Protein 8BXV (pdb70)

Foldseek 3Di:
DDDVVVVVVVQVVLCVVQVVVFPADPVQQVVVQLLHHDPDLSSLVSLLSSCVVLVQDDPVLAGNLVRVLVSLVVPPDPVLNVLQNVQSVVLVCVLVVDPHSSSSRRVSLSSSCVSPSVSGGGD

B-factor: mean 24.73, std 9.26, range [13.82, 66.18]

Solvent-accessible surface area: 7048 Å² total; per-residue (Å²): 83,38,78,131,162,88,14,42,75,23,11,58,132,43,39,79,48,0,17,108,138,44,180,21,53,102,126,27,8,80,64,0,41,48,7,97,20,38,114,49,123,59,0,24,19,0,0,47,9,4,13,103,90,27,20,17,23,53,222,167,17,57,29,45,39,150,95,15,48,58,60,32,66,52,81,13,18,80,129,32,73,92,101,21,62,100,7,14,102,64,6,104,90,15,24,68,169,63,211,50,26,4,30,26,2,0,43,12,11,66,30,51,0,120,98,38,118,136,42,24,38,22,12

Structure (mmCIF, N/CA/C/O backbone):
data_8BXV
#
_entry.id   8BXV
#
_cell.length_a   34.241
_cell.length_b   36.566
_cell.length_c   54.962
_cell.angle_alpha   90.000
_cell.angle_beta   100.383
_cell.angle_gamma   90.000
#
_symmetry.space_group_name_H-M   'P 1 21 1'
#
loop_
_entity.id
_entity.type
_entity.pdbx_description
1 polymer 'Odorant binding protein'
2 non-polymer R-1,2-PROPANEDIOL
3 non-polymer (4S)-2-METHYL-2,4-PENTANEDIOL
4 non-polymer DI(HYDROXYETHYL)ETHER
5 non-polymer 5-METHYL-2-(1-METHYLETHYL)PHENOL
6 non-polymer 'SODIUM ION'
7 water water
#
loop_
_atom_site.group_PDB
_atom_site.id
_atom_site.type_symbol
_atom_site.label_atom_id
_atom_site.label_alt_id
_atom_site.label_comp_id
_atom_site.label_asym_id
_atom_site.label_entity_id
_atom_site.label_seq_id
_atom_site.pdbx_PDB_ins_code
_atom_site.Cartn_x
_atom_site.Cartn_y
_atom_site.Cartn_z
_atom_site.occupancy
_atom_site.B_iso_or_equiv
_atom_site.auth_seq_id
_atom_site.auth_comp_id
_atom_site.auth_asym_id
_atom_site.auth_atom_id
_atom_site.pdbx_PDB_model_num
ATOM 1 N N . ALA A 1 1 ? 10.451 13.207 -1.244 1.000 37.781 1 ALA AAA N 1
ATOM 2 C CA . ALA A 1 1 ? 10.564 12.423 0.025 1.000 33.535 1 ALA AAA CA 1
ATOM 3 C C . ALA A 1 1 ? 11.228 13.305 1.082 1.000 32.048 1 ALA AAA C 1
ATOM 4 O O . ALA A 1 1 ? 11.758 14.364 0.727 1.000 32.513 1 ALA AAA O 1
ATOM 6 N N . MET A 1 2 ? 11.229 12.880 2.343 1.000 28.997 2 MET AAA N 1
ATOM 7 C CA . MET A 1 2 ? 11.972 13.609 3.386 1.000 28.211 2 MET AAA CA 1
ATOM 8 C C . MET A 1 2 ? 13.479 13.382 3.199 1.000 24.963 2 MET AAA C 1
ATOM 9 O O . MET A 1 2 ? 13.918 12.333 2.693 1.000 25.310 2 MET AAA O 1
ATOM 14 N N . THR A 1 3 ? 14.261 14.328 3.681 1.000 22.234 3 THR AAA N 1
ATOM 15 C CA . THR A 1 3 ? 15.703 14.167 3.942 1.000 22.358 3 THR AAA CA 1
ATOM 16 C C . THR A 1 3 ? 15.850 13.300 5.197 1.000 21.650 3 THR AAA C 1
ATOM 17 O O . THR A 1 3 ? 14.858 13.133 5.917 1.000 20.040 3 THR AAA O 1
ATOM 21 N N A ARG A 1 4 ? 17.041 12.812 5.481 0.500 22.989 4 ARG AAA N 1
ATOM 22 N N B ARG A 1 4 ? 17.039 12.807 5.480 0.500 21.891 4 ARG AAA N 1
ATOM 23 C CA A ARG A 1 4 ? 17.269 12.059 6.736 0.500 23.335 4 ARG AAA CA 1
ATOM 24 C CA B ARG A 1 4 ? 17.273 12.058 6.739 0.500 21.387 4 ARG AAA CA 1
ATOM 25 C C A ARG A 1 4 ? 16.949 12.974 7.923 0.500 23.903 4 ARG AAA C 1
ATOM 26 C C B ARG A 1 4 ? 16.949 12.975 7.922 0.500 22.872 4 ARG AAA C 1
ATOM 27 O O A ARG A 1 4 ? 16.313 12.487 8.860 0.500 21.040 4 ARG AAA O 1
ATOM 28 O O B ARG A 1 4 ? 16.315 12.490 8.861 0.500 20.462 4 ARG AAA O 1
ATOM 43 N N . LYS A 1 5 ? 17.359 14.240 7.913 1.000 23.330 5 LYS AAA N 1
ATOM 44 C CA . LYS A 1 5 ? 17.065 15.158 9.045 1.000 24.497 5 LYS AAA CA 1
ATOM 45 C C . LYS A 1 5 ? 15.562 15.238 9.248 1.000 23.000 5 LYS AAA C 1
ATOM 46 O O . LYS A 1 5 ? 15.114 15.203 10.411 1.000 22.762 5 LYS AAA O 1
ATOM 52 N N . GLN A 1 6 ? 14.786 15.405 8.201 1.000 20.689 6 GLN AAA N 1
ATOM 53 C CA . GLN A 1 6 ? 13.330 15.510 8.275 1.000 21.128 6 GLN AAA CA 1
ATOM 54 C C . GLN A 1 6 ? 12.788 14.176 8.805 1.000 19.764 6 GLN AAA C 1
ATOM 55 O O . GLN A 1 6 ? 11.811 14.179 9.561 1.000 19.875 6 GLN AAA O 1
ATOM 61 N N . LEU A 1 7 ? 13.255 13.055 8.284 1.000 18.496 7 LEU AAA N 1
ATOM 62 C CA . LEU A 1 7 ? 12.762 11.741 8.755 1.000 17.684 7 LEU AAA CA 1
ATOM 63 C C . LEU A 1 7 ? 13.035 11.596 10.263 1.000 18.023 7 LEU AAA C 1
ATOM 64 O O . LEU A 1 7 ? 12.125 11.159 10.976 1.000 18.452 7 LEU AAA O 1
ATOM 69 N N A ILE A 1 8 ? 14.205 11.972 10.749 0.500 17.392 8 ILE AAA N 1
ATOM 70 N N B ILE A 1 8 ? 14.233 11.917 10.726 0.500 18.001 8 ILE AAA N 1
ATOM 71 C CA A ILE A 1 8 ? 14.528 11.862 12.204 0.500 18.583 8 ILE AAA CA 1
ATOM 72 C CA B ILE A 1 8 ? 14.626 11.726 12.156 0.500 19.919 8 ILE AAA CA 1
ATOM 73 C C A ILE A 1 8 ? 13.573 12.775 12.966 0.500 19.459 8 ILE AAA C 1
ATOM 74 C C B ILE A 1 8 ? 13.784 12.670 13.003 0.500 20.185 8 ILE AAA C 1
ATOM 75 O O A ILE A 1 8 ? 13.011 12.362 14.004 0.500 18.068 8 ILE AAA O 1
ATOM 76 O O B ILE A 1 8 ? 13.409 12.320 14.137 0.500 19.785 8 ILE AAA O 1
ATOM 85 N N A ASN A 1 9 ? 13.394 14.003 12.495 0.700 19.216 9 ASN AAA N 1
ATOM 86 N N B ASN A 1 9 ? 13.472 13.842 12.448 0.300 18.918 9 ASN AAA N 1
ATOM 87 C CA A ASN A 1 9 ? 12.444 14.922 13.175 0.700 21.422 9 ASN AAA CA 1
ATOM 88 C CA B ASN A 1 9 ? 12.624 14.841 13.144 0.300 19.516 9 ASN AAA CA 1
ATOM 89 C C A ASN A 1 9 ? 11.076 14.246 13.287 0.700 19.139 9 ASN AAA C 1
ATOM 90 C C B ASN A 1 9 ? 11.204 14.270 13.286 0.300 18.84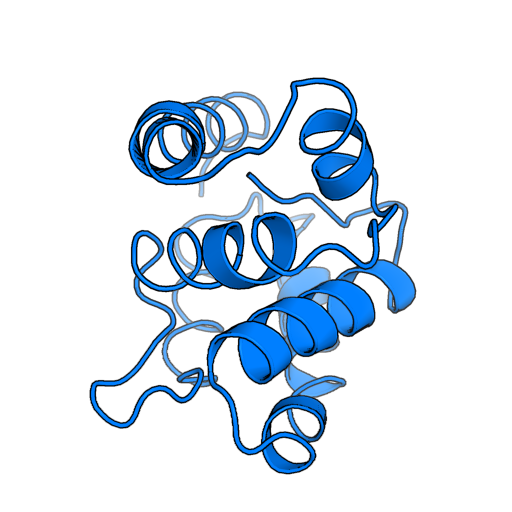8 9 ASN AAA C 1
ATOM 91 O O A ASN A 1 9 ? 10.386 14.272 14.342 0.700 20.376 9 ASN AAA O 1
ATOM 92 O O B ASN A 1 9 ? 10.701 14.408 14.437 0.300 20.045 9 ASN AAA O 1
ATOM 101 N N . SER A 1 10 ? 10.593 13.697 12.219 1.000 19.948 10 SER AAA N 1
ATOM 102 C CA . SER A 1 10 ? 9.279 13.010 12.240 1.000 20.787 10 SER AAA CA 1
ATOM 103 C C . SER A 1 10 ? 9.300 11.848 13.242 1.000 19.586 10 SER AAA C 1
ATOM 104 O O . SER A 1 10 ? 8.327 11.670 13.998 1.000 21.101 10 SER AAA O 1
ATOM 107 N N . MET A 1 11 ? 10.332 11.038 13.218 1.000 18.057 11 MET AAA N 1
ATOM 108 C CA . MET A 1 11 ? 10.412 9.903 14.167 1.000 17.108 11 MET AAA CA 1
ATOM 109 C C . MET A 1 11 ? 10.475 10.412 15.596 1.000 16.689 11 MET AAA C 1
ATOM 110 O O . MET A 1 11 ? 9.866 9.798 16.451 1.000 17.566 11 MET AAA O 1
ATOM 115 N N . ASP A 1 12 ? 11.206 11.467 15.852 1.000 16.873 12 ASP AAA N 1
ATOM 116 C CA . ASP A 1 12 ? 11.306 12.039 17.210 1.000 17.820 12 ASP AAA CA 1
ATOM 11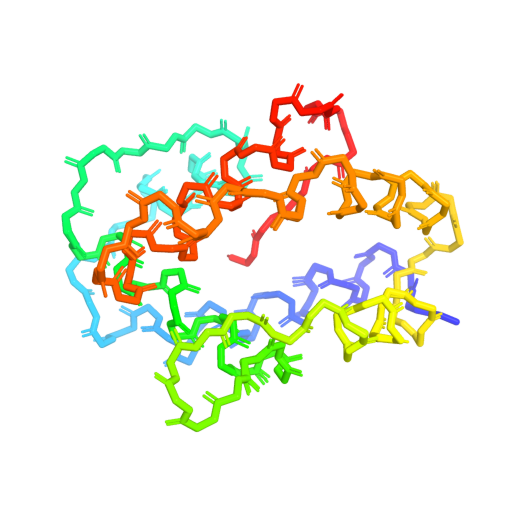7 C C . ASP A 1 12 ? 9.918 12.492 17.654 1.000 17.758 12 ASP AAA C 1
ATOM 118 O O . ASP A 1 12 ? 9.585 12.328 18.882 1.000 18.579 12 ASP AAA O 1
ATOM 123 N N . MET A 1 13 ? 9.145 13.072 16.750 1.000 17.499 13 MET AAA N 1
ATOM 124 C CA . MET A 1 13 ? 7.837 13.580 17.176 1.000 20.254 13 MET AAA CA 1
ATOM 125 C C . MET A 1 13 ? 6.955 12.379 17.501 1.000 19.366 13 MET AAA C 1
ATOM 126 O O . MET A 1 13 ? 6.166 12.425 18.466 1.000 19.601 13 MET AAA O 1
ATOM 131 N N A MET A 1 14 ? 7.083 11.287 16.756 0.500 18.213 14 MET AAA N 1
ATOM 132 N N B MET A 1 14 ? 7.061 11.279 16.746 0.500 18.543 14 MET AAA N 1
ATOM 133 C CA A MET A 1 14 ? 6.268 10.090 17.053 0.500 17.904 14 MET AAA CA 1
ATOM 134 C CA B MET A 1 14 ? 6.247 10.074 17.048 0.500 18.598 14 MET AAA CA 1
ATOM 135 C C A MET A 1 14 ? 6.687 9.496 18.411 0.500 15.782 14 MET AAA C 1
ATOM 136 C C B MET A 1 14 ? 6.683 9.487 18.406 0.500 16.070 14 MET AAA C 1
ATOM 137 O O A MET A 1 14 ? 5.785 9.128 19.195 0.500 17.350 14 MET AAA O 1
ATOM 138 O O B MET A 1 14 ? 5.786 9.126 19.197 0.500 17.453 14 MET AAA O 1
ATOM 147 N N . ARG A 1 15 ? 7.982 9.404 18.659 1.000 15.833 15 ARG AAA N 1
ATOM 148 C CA . ARG A 1 15 ? 8.456 8.905 19.960 1.000 15.861 15 ARG AAA CA 1
ATOM 149 C C . ARG A 1 15 ? 7.861 9.773 21.074 1.000 16.638 15 ARG AAA C 1
ATOM 150 O O . ARG A 1 15 ? 7.410 9.260 22.110 1.000 16.907 15 ARG AAA O 1
ATOM 158 N N . SER A 1 16 ? 7.903 11.099 20.937 1.000 16.809 16 SER AAA N 1
ATOM 159 C CA . SER A 1 16 ? 7.412 12.042 21.967 1.000 18.398 16 SER AAA CA 1
ATOM 160 C C . SER A 1 16 ? 5.944 11.857 22.258 1.000 19.311 16 SER AAA C 1
ATOM 161 O O . SER A 1 16 ? 5.545 12.055 23.410 1.000 20.094 16 SER AAA O 1
ATOM 164 N N . ALA A 1 17 ? 5.174 11.427 21.282 1.000 18.600 17 ALA AAA N 1
ATOM 165 C CA . ALA A 1 17 ? 3.721 11.218 21.457 1.000 18.841 17 ALA AAA CA 1
ATOM 166 C C . ALA A 1 17 ? 3.455 9.868 22.102 1.000 18.687 17 ALA AAA C 1
ATOM 167 O O . ALA A 1 17 ? 2.561 9.717 22.928 1.000 21.234 17 ALA AAA O 1
ATOM 169 N N . CYS A 1 18 ? 4.198 8.837 21.729 1.000 17.424 18 CYS AAA N 1
ATOM 170 C CA . CYS A 1 18 ? 3.915 7.458 22.150 1.000 17.067 18 CYS AAA CA 1
ATOM 171 C C . CYS A 1 18 ? 4.645 7.099 23.438 1.000 17.187 18 CYS AAA C 1
ATOM 172 O O . CYS A 1 18 ? 4.067 6.355 24.272 1.000 16.685 18 CYS AAA O 1
ATOM 175 N N . ALA A 1 19 ? 5.891 7.485 23.579 1.000 15.727 19 ALA AAA N 1
ATOM 176 C CA . ALA A 1 19 ? 6.682 7.007 24.736 1.000 15.670 19 ALA AAA CA 1
ATOM 177 C C . ALA A 1 19 ? 5.983 7.290 26.074 1.000 16.974 19 ALA AAA C 1
ATOM 178 O O . ALA A 1 19 ? 6.105 6.458 26.995 1.000 16.961 19 ALA AAA O 1
ATOM 180 N N . PRO A 1 20 ? 5.337 8.464 26.293 1.000 17.305 20 PRO AAA N 1
ATOM 181 C CA . PRO A 1 20 ? 4.802 8.695 27.639 1.000 18.512 20 PRO AAA CA 1
ATOM 182 C C . PRO A 1 20 ? 3.740 7.679 28.052 1.000 19.515 20 PRO AAA C 1
ATOM 183 O O . PRO A 1 20 ? 3.402 7.633 29.232 1.000 20.575 20 PRO AAA O 1
ATOM 187 N N . LYS A 1 21 ? 3.191 6.913 27.124 1.000 18.183 21 LYS AAA N 1
ATOM 188 C CA . LYS A 1 21 ? 2.102 5.983 27.451 1.000 19.827 21 LYS AAA CA 1
ATOM 189 C C . LYS A 1 21 ? 2.650 4.672 27.954 1.000 21.331 21 LYS AAA C 1
ATOM 190 O O . LYS A 1 21 ? 1.835 3.799 28.311 1.000 22.484 21 LYS AAA O 1
ATOM 196 N N . PHE A 1 22 ? 3.957 4.480 27.933 1.000 18.582 22 PHE AAA N 1
ATOM 197 C CA . PHE A 1 22 ? 4.566 3.174 28.262 1.000 17.667 22 PHE AAA CA 1
ATOM 198 C C . PHE A 1 22 ? 5.771 3.369 29.166 1.000 18.000 22 PHE AAA C 1
ATOM 199 O O . PHE A 1 22 ? 6.428 4.431 29.121 1.000 18.557 22 PHE AAA O 1
ATOM 207 N N A LYS A 1 23 ? 6.117 2.347 29.932 0.500 18.660 23 LYS AAA N 1
ATOM 208 N N B LYS A 1 23 ? 6.109 2.354 29.965 0.500 18.637 23 LYS AAA N 1
ATOM 209 C CA A LYS A 1 23 ? 7.303 2.384 30.815 0.500 19.537 23 LYS AAA CA 1
ATOM 210 C CA B LYS A 1 23 ? 7.319 2.363 30.832 0.500 19.503 23 LYS AAA CA 1
ATOM 211 C C A LYS A 1 23 ? 8.518 2.010 29.975 0.500 19.394 23 LYS AAA C 1
ATOM 212 C C B LYS A 1 23 ? 8.523 2.008 29.969 0.500 19.314 23 LYS AAA C 1
ATOM 213 O O A LYS A 1 23 ? 9.037 0.883 30.030 0.500 21.318 23 LYS AAA O 1
ATOM 214 O O B LYS A 1 23 ? 9.053 0.885 30.019 0.500 21.089 23 LYS AAA O 1
ATOM 225 N N . VAL A 1 24 ? 8.900 2.948 29.119 1.000 17.811 24 VAL AAA N 1
ATOM 226 C CA . VAL A 1 24 ? 10.039 2.774 28.215 1.000 17.401 24 VAL AAA CA 1
ATOM 227 C C . VAL A 1 24 ? 11.034 3.897 28.503 1.000 17.223 24 VAL AAA C 1
ATOM 228 O O . VAL A 1 24 ? 10.657 5.108 28.517 1.000 18.585 24 VAL AAA O 1
ATOM 232 N N . SER A 1 25 ? 12.287 3.541 28.642 1.000 15.699 25 SER AAA N 1
ATOM 233 C CA . SER A 1 25 ? 13.395 4.462 28.963 1.000 15.719 25 SER AAA CA 1
ATOM 234 C C . SER A 1 25 ? 14.158 4.919 27.736 1.000 15.596 25 SER AAA C 1
ATOM 235 O O . SER A 1 25 ? 14.087 4.271 26.663 1.000 15.362 25 SER AAA O 1
ATOM 238 N N . THR A 1 26 ? 14.962 5.961 27.847 1.000 15.452 26 THR AAA N 1
ATOM 239 C CA . THR A 1 26 ? 15.784 6.363 26.727 1.000 16.325 26 THR AAA CA 1
ATOM 240 C C . THR A 1 26 ? 16.682 5.200 26.333 1.000 16.328 26 THR AAA C 1
ATOM 241 O O . THR A 1 26 ? 16.987 5.068 25.154 1.000 15.860 26 THR AAA O 1
ATOM 245 N N . GLU A 1 27 ? 17.220 4.452 27.300 1.000 15.808 27 GLU AAA N 1
ATOM 246 C CA . GLU A 1 27 ? 18.110 3.324 26.900 1.000 16.259 27 GLU AAA CA 1
ATOM 247 C C . GLU A 1 27 ? 17.327 2.372 26.003 1.000 15.791 27 GLU AAA C 1
ATOM 248 O O . GLU A 1 27 ? 17.860 1.941 24.966 1.000 16.471 27 GLU AAA O 1
ATOM 254 N N A MET A 1 28 ? 16.137 2.000 26.390 0.500 13.855 28 MET AAA N 1
ATOM 255 N N B MET A 1 28 ? 16.131 1.996 26.405 0.500 15.795 28 MET AAA N 1
ATOM 256 C CA A MET A 1 28 ? 15.350 1.039 25.597 0.500 13.839 28 MET AAA CA 1
ATOM 257 C CA B MET A 1 28 ? 15.257 1.071 25.647 0.500 17.432 28 MET AAA CA 1
ATOM 258 C C A MET A 1 28 ? 15.016 1.624 24.221 0.500 13.944 28 MET AAA C 1
ATOM 259 C C B MET A 1 28 ? 15.025 1.622 24.243 0.500 15.595 28 MET AAA C 1
ATOM 260 O O A MET A 1 28 ? 15.006 0.882 23.203 0.500 14.733 28 MET AAA O 1
ATOM 261 O O B MET A 1 28 ? 15.157 0.863 23.245 0.500 15.544 28 MET AAA O 1
ATOM 270 N N . LEU A 1 29 ? 14.612 2.879 24.185 1.000 14.094 29 LEU AAA N 1
ATOM 271 C CA . LEU A 1 29 ? 14.178 3.547 22.950 1.000 14.198 29 LEU AAA CA 1
ATOM 272 C C . LEU A 1 29 ? 15.347 3.790 22.007 1.000 14.330 29 LEU AAA C 1
ATOM 273 O O . LEU A 1 29 ? 15.250 3.508 20.794 1.000 14.984 29 LEU AAA O 1
ATOM 278 N N . ASP A 1 30 ? 16.464 4.217 22.518 1.000 14.175 30 ASP AAA N 1
ATOM 279 C CA . ASP A 1 30 ? 17.656 4.440 21.700 1.000 14.754 30 ASP AAA CA 1
ATOM 280 C C . ASP A 1 30 ? 18.172 3.120 21.181 1.000 16.138 30 ASP AAA C 1
ATOM 281 O O . ASP A 1 30 ? 18.594 3.000 20.034 1.000 15.735 30 ASP AAA O 1
ATOM 286 N N . ASN A 1 31 ? 18.180 2.091 22.011 1.000 14.925 31 ASN AAA N 1
ATOM 287 C CA . ASN A 1 31 ? 18.559 0.755 21.532 1.000 14.717 31 ASN AAA CA 1
ATOM 288 C C . ASN A 1 31 ? 17.612 0.300 20.431 1.000 14.730 31 ASN AAA C 1
ATOM 289 O O . ASN A 1 31 ? 18.108 -0.219 19.427 1.000 14.967 31 ASN AAA O 1
ATOM 294 N N . LEU A 1 32 ? 16.325 0.484 20.617 1.000 14.343 32 LEU AAA N 1
ATOM 295 C CA . LEU A 1 32 ? 15.358 0.051 19.575 1.000 13.822 32 LEU AAA CA 1
ATOM 296 C C . LEU A 1 32 ? 15.627 0.792 18.276 1.000 14.222 32 LEU AAA C 1
ATOM 297 O O . LEU A 1 32 ? 15.658 0.155 17.191 1.000 15.391 32 LEU AAA O 1
ATOM 302 N N . ARG A 1 33 ? 15.838 2.091 18.304 1.000 14.139 33 ARG AAA N 1
ATOM 303 C CA . ARG A 1 33 ? 16.160 2.813 17.066 1.000 14.287 33 ARG AAA CA 1
ATOM 304 C C . ARG A 1 33 ? 17.426 2.268 16.452 1.000 14.740 33 ARG AAA C 1
ATOM 305 O O . ARG A 1 33 ? 17.519 2.244 15.191 1.000 15.421 33 ARG AAA O 1
ATOM 313 N N . GLY A 1 34 ? 18.358 1.828 17.270 1.000 14.569 34 GLY AAA N 1
ATOM 314 C CA . GLY A 1 34 ? 19.605 1.167 16.828 1.000 15.181 34 GLY AAA CA 1
ATOM 315 C C . GLY A 1 34 ? 19.503 -0.311 16.508 1.000 15.523 34 GLY AAA C 1
ATOM 316 O O . GLY A 1 34 ? 20.524 -0.934 16.193 1.000 16.319 34 GLY AAA O 1
ATOM 317 N N . GLY A 1 35 ? 18.294 -0.874 16.453 1.000 15.133 35 GLY AAA N 1
ATOM 318 C CA . GLY A 1 35 ? 18.114 -2.279 16.070 1.000 15.613 35 GLY AAA CA 1
ATOM 319 C C . GLY A 1 35 ? 18.341 -3.289 17.167 1.000 15.890 35 GLY AAA C 1
ATOM 320 O O . GLY A 1 35 ? 18.520 -4.483 16.840 1.000 17.621 35 GLY AAA O 1
ATOM 321 N N A ILE A 1 36 ? 18.271 -2.883 18.426 0.500 16.184 36 ILE AAA N 1
ATOM 322 N N B ILE A 1 36 ? 18.263 -2.879 18.425 0.500 15.807 36 ILE AAA N 1
ATOM 323 C CA A ILE A 1 36 ? 18.412 -3.772 19.610 0.500 17.456 36 ILE AAA CA 1
ATOM 324 C CA B ILE A 1 36 ? 18.414 -3.746 19.626 0.500 16.652 36 ILE AAA CA 1
ATOM 325 C C A ILE A 1 36 ? 17.073 -3.783 20.342 0.500 15.906 36 ILE AAA C 1
ATOM 326 C C B ILE A 1 36 ? 17.066 -3.778 20.341 0.500 15.548 36 ILE AAA C 1
ATOM 327 O O A ILE A 1 36 ? 16.578 -2.696 20.695 0.500 16.914 36 ILE AAA O 1
ATOM 328 O O B ILE A 1 36 ? 16.557 -2.698 20.688 0.500 16.751 36 ILE AAA O 1
ATOM 337 N N . PHE A 1 37 ? 16.495 -4.960 20.549 1.000 16.797 37 PHE AAA N 1
ATOM 338 C CA . PHE A 1 37 ? 15.082 -5.097 20.931 1.000 16.799 37 PHE AAA CA 1
ATOM 339 C C . PHE A 1 37 ? 14.983 -5.664 22.336 1.000 17.806 37 PHE AAA C 1
ATOM 340 O O . PHE A 1 37 ? 15.077 -6.898 22.482 1.000 21.635 37 PHE AAA O 1
ATOM 348 N N . ALA A 1 38 ? 14.753 -4.881 23.343 1.000 16.313 38 ALA AAA N 1
ATOM 349 C CA . ALA A 1 38 ? 14.524 -5.439 24.695 1.000 16.505 38 ALA AAA CA 1
ATOM 350 C C . ALA A 1 38 ? 13.218 -6.236 24.671 1.000 16.652 38 ALA AAA C 1
ATOM 351 O O . ALA A 1 38 ? 12.177 -5.756 24.258 1.000 16.048 38 ALA AAA O 1
ATOM 353 N N . GLU A 1 39 ? 13.290 -7.440 25.279 1.000 17.124 39 GLU AAA N 1
ATOM 354 C CA . GLU A 1 39 ? 12.079 -8.258 25.516 1.000 17.259 39 GLU AAA CA 1
ATOM 355 C C . GLU A 1 39 ? 11.345 -7.691 26.701 1.000 16.712 39 GLU AAA C 1
ATOM 356 O O . GLU A 1 39 ? 11.537 -8.158 27.876 1.000 18.765 39 GLU AAA O 1
ATOM 362 N N . ASP A 1 40 ? 10.494 -6.722 26.484 1.000 15.772 40 ASP AAA N 1
ATOM 363 C CA . ASP A 1 40 ? 9.779 -5.964 27.497 1.000 16.983 40 ASP AAA CA 1
ATOM 364 C C . ASP A 1 40 ? 8.431 -5.624 26.890 1.000 17.040 40 ASP AAA C 1
ATOM 365 O O . ASP A 1 40 ? 8.399 -5.025 25.793 1.000 16.895 40 ASP AAA O 1
ATOM 370 N N A ARG A 1 41 ? 7.353 -6.012 27.538 0.500 17.719 41 ARG AAA N 1
ATOM 371 N N B ARG A 1 4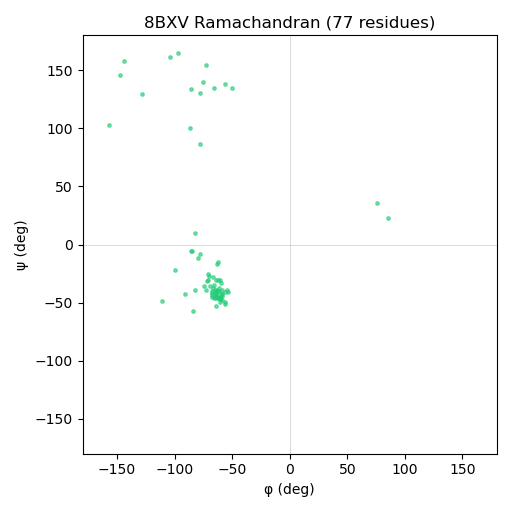1 ? 7.320 -5.974 27.515 0.500 16.585 41 ARG AAA N 1
ATOM 372 C CA A ARG A 1 41 ? 5.985 -5.805 27.040 0.500 18.195 41 ARG AAA CA 1
ATOM 373 C CA B ARG A 1 41 ? 5.993 -5.771 26.894 0.500 16.377 41 ARG AAA CA 1
ATOM 374 C C A ARG A 1 41 ? 5.705 -4.329 26.764 0.500 17.826 41 ARG AAA C 1
ATOM 375 C C B ARG A 1 41 ? 5.668 -4.280 26.756 0.500 16.948 41 ARG AAA C 1
ATOM 376 O O A ARG A 1 41 ? 4.972 -4.061 25.796 0.500 17.345 41 ARG AAA O 1
ATOM 377 O O B ARG A 1 41 ? 4.889 -3.914 25.868 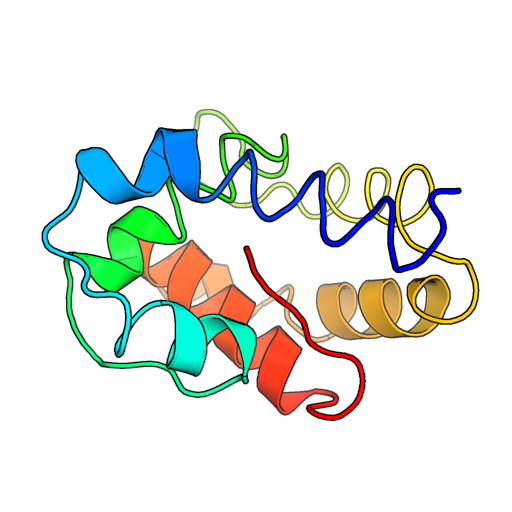0.500 16.366 41 ARG AAA O 1
ATOM 392 N N . GLU A 1 42 ? 6.170 -3.429 27.624 1.000 17.157 42 GLU AAA N 1
ATOM 393 C CA . GLU A 1 42 ? 5.974 -1.987 27.439 1.000 17.176 42 GLU AAA CA 1
ATOM 394 C C . GLU A 1 42 ? 6.613 -1.552 26.112 1.000 17.291 42 GLU AAA C 1
ATOM 395 O O . GLU A 1 42 ? 5.987 -0.774 25.398 1.000 17.404 42 GLU AAA O 1
ATOM 401 N N . LEU A 1 43 ? 7.801 -2.047 25.820 1.000 16.210 43 LEU AAA N 1
ATOM 402 C CA . LEU A 1 43 ? 8.448 -1.746 24.528 1.000 14.723 43 LEU AAA CA 1
ATOM 403 C C . LEU A 1 43 ? 7.691 -2.386 23.360 1.000 14.999 43 LEU AAA C 1
ATOM 404 O O . LEU A 1 43 ? 7.509 -1.705 22.322 1.000 15.001 43 LEU AAA O 1
ATOM 409 N N . LYS A 1 44 ? 7.202 -3.600 23.493 1.000 15.577 44 LYS AAA N 1
ATOM 410 C CA . LYS A 1 44 ? 6.343 -4.163 22.420 1.000 14.456 44 LYS AAA CA 1
ATOM 411 C C . LYS A 1 44 ? 5.166 -3.255 22.175 1.000 15.309 44 LYS AAA C 1
ATOM 412 O O . LYS A 1 44 ? 4.868 -2.967 21.008 1.000 15.762 44 LYS AAA O 1
ATOM 418 N N . CYS A 1 45 ? 4.426 -2.861 23.168 1.000 15.748 45 CYS AAA N 1
ATOM 419 C CA . CYS A 1 45 ? 3.239 -2.043 22.899 1.000 16.885 45 CYS AAA CA 1
ATOM 420 C C . CYS A 1 45 ? 3.583 -0.624 22.458 1.000 16.295 45 CYS AAA C 1
ATOM 421 O O . CYS A 1 45 ? 2.816 -0.071 21.669 1.000 16.469 45 CYS AAA O 1
ATOM 424 N N . TYR A 1 46 ? 4.739 -0.100 22.828 1.000 15.159 46 TYR AAA N 1
ATOM 425 C CA . TYR A 1 46 ? 5.225 1.157 22.214 1.000 14.597 46 TYR AAA CA 1
ATOM 426 C C . TYR A 1 46 ? 5.366 0.949 20.710 1.000 14.068 46 TYR AAA C 1
ATOM 427 O O . TYR A 1 46 ? 4.935 1.878 19.963 1.000 14.559 46 TYR AAA O 1
ATOM 436 N N . THR A 1 47 ? 5.899 -0.185 20.263 1.000 13.881 47 THR AAA N 1
ATOM 437 C CA . THR A 1 47 ? 6.027 -0.340 18.789 1.000 14.280 47 THR AAA CA 1
ATOM 438 C C . THR A 1 47 ? 4.672 -0.319 18.111 1.000 14.624 47 THR AAA C 1
ATOM 439 O O . THR A 1 47 ? 4.544 0.135 16.959 1.000 14.873 47 THR AAA O 1
ATOM 443 N N A MET A 1 48 ? 3.651 -0.837 18.795 0.500 14.890 48 MET AAA N 1
ATOM 444 N N B MET A 1 48 ? 3.636 -0.786 18.807 0.500 15.980 48 MET AAA N 1
ATOM 445 C CA A MET A 1 48 ? 2.303 -0.848 18.217 0.500 14.329 48 MET AAA CA 1
ATOM 446 C CA B MET A 1 48 ? 2.314 -0.846 18.170 0.500 16.724 48 MET AAA CA 1
ATOM 447 C C A MET A 1 48 ? 1.743 0.571 18.190 0.500 15.156 48 MET AAA C 1
ATOM 448 C C B MET A 1 48 ? 1.703 0.557 18.202 0.500 16.316 48 MET AAA C 1
ATOM 449 O O A MET A 1 48 ? 1.112 0.980 17.195 0.500 16.229 48 MET AAA O 1
ATOM 450 O O B MET A 1 48 ? 1.077 0.973 17.215 0.500 16.736 48 MET AAA O 1
ATOM 459 N N . CYS A 1 49 ? 1.958 1.354 19.227 1.000 16.235 49 CYS AAA N 1
ATOM 460 C CA . CYS A 1 49 ? 1.566 2.772 19.218 1.000 16.356 49 CYS AAA CA 1
ATOM 461 C C . CYS A 1 49 ? 2.193 3.491 18.041 1.000 16.276 49 CYS AAA C 1
ATOM 462 O O . CYS A 1 49 ? 1.531 4.297 17.365 1.000 16.558 49 CYS AAA O 1
ATOM 465 N N . ILE A 1 50 ? 3.477 3.273 17.823 1.000 15.366 50 ILE AAA N 1
ATOM 466 C CA . ILE A 1 50 ? 4.164 3.928 16.696 1.000 15.409 50 ILE AAA CA 1
ATOM 467 C C . ILE A 1 50 ? 3.559 3.448 15.376 1.000 15.484 50 ILE AAA C 1
ATOM 468 O O . ILE A 1 50 ? 3.281 4.320 14.525 1.000 16.782 50 ILE AAA O 1
ATOM 473 N N . ALA A 1 51 ? 3.343 2.169 15.217 1.000 15.175 51 ALA AAA N 1
ATOM 474 C CA . ALA A 1 51 ? 2.803 1.625 13.961 1.000 17.585 51 ALA AAA CA 1
ATOM 475 C C . ALA A 1 51 ? 1.460 2.287 13.721 1.000 19.391 51 ALA AAA C 1
ATOM 476 O O . ALA A 1 51 ? 1.157 2.649 12.524 1.000 20.714 51 ALA AAA O 1
ATOM 478 N N . GLN A 1 52 ? 0.644 2.442 14.735 1.000 17.869 52 GLN AAA N 1
ATOM 479 C CA . GLN A 1 52 ? -0.677 3.084 14.576 1.000 21.500 52 GLN AAA CA 1
ATOM 480 C C . GLN A 1 52 ? -0.444 4.516 14.110 1.000 23.648 52 GLN AAA C 1
ATOM 481 O O . GLN A 1 52 ? -1.033 4.929 13.089 1.000 25.464 52 GLN AAA O 1
ATOM 487 N N A MET A 1 53 ? 0.333 5.288 14.872 0.500 21.101 53 MET AAA N 1
ATOM 488 N N B MET A 1 53 ? 0.382 5.290 14.801 0.500 20.846 53 MET AAA N 1
ATOM 489 C CA A MET A 1 53 ? 0.665 6.700 14.554 0.500 23.327 53 MET AAA CA 1
ATOM 490 C CA B MET A 1 53 ? 0.550 6.732 14.485 0.500 22.499 53 MET AAA CA 1
ATOM 491 C C A MET A 1 53 ? 1.009 6.816 13.074 0.500 21.486 53 MET AAA C 1
ATOM 492 C C B MET A 1 53 ? 1.187 6.913 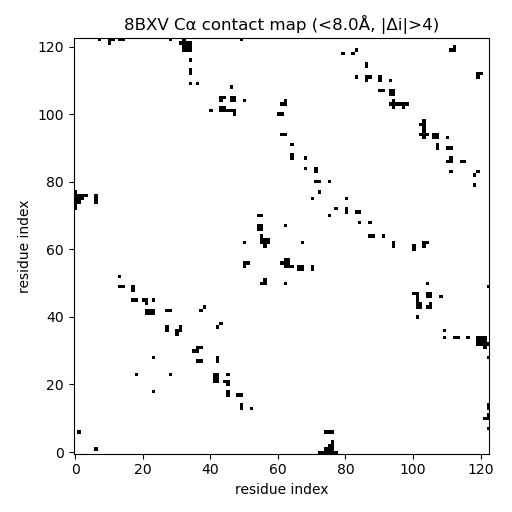13.093 0.500 21.680 53 MET AAA C 1
ATOM 493 O O A MET A 1 53 ? 0.486 7.769 12.423 0.500 22.729 53 MET AAA O 1
ATOM 494 O O B MET A 1 53 ? 1.068 8.010 12.450 0.500 22.456 53 MET AAA O 1
ATOM 503 N N . ALA A 1 54 ? 1.831 5.887 12.572 1.000 21.652 54 ALA AAA N 1
ATOM 504 C CA . ALA A 1 54 ? 2.514 5.936 11.256 1.000 24.810 54 ALA AAA CA 1
ATOM 505 C C . ALA A 1 54 ? 1.533 5.516 10.162 1.000 25.785 54 ALA AAA C 1
ATOM 506 O O . ALA A 1 54 ? 1.966 5.562 8.984 1.000 29.225 54 ALA AAA O 1
ATOM 508 N N . GLY A 1 55 ? 0.323 5.083 10.536 1.000 23.859 55 GLY AAA N 1
ATOM 509 C CA . GLY A 1 55 ? -0.729 4.727 9.559 1.000 26.723 55 GLY AAA CA 1
ATOM 510 C C . GLY A 1 55 ? -0.445 3.383 8.904 1.000 29.461 55 GLY AAA C 1
ATOM 511 O O . GLY A 1 55 ? -0.819 3.176 7.719 1.000 30.181 55 GLY AAA O 1
ATOM 512 N N . THR A 1 56 ? 0.116 2.430 9.637 1.000 23.657 56 THR AAA N 1
ATOM 513 C CA . THR A 1 56 ? 0.529 1.127 9.055 1.000 23.315 56 THR AAA CA 1
ATOM 514 C C . THR A 1 56 ? -0.419 0.017 9.500 1.000 21.259 56 THR AAA C 1
ATOM 515 O O . THR A 1 56 ? -0.223 -1.087 9.029 1.000 23.759 56 THR AAA O 1
ATOM 519 N N A MET A 1 57 ? -1.317 0.289 10.437 0.500 20.031 57 MET AAA N 1
ATOM 520 N N B MET A 1 57 ? -1.362 0.287 10.383 0.500 20.823 57 MET AAA N 1
ATOM 521 C CA A MET A 1 57 ? -2.192 -0.716 11.081 0.500 21.532 57 MET AAA CA 1
ATOM 522 C CA B MET A 1 57 ? -2.200 -0.777 10.967 0.500 22.839 57 MET AAA CA 1
ATOM 523 C C A MET A 1 57 ? -3.586 -0.683 10.432 0.500 21.120 57 MET AAA C 1
ATOM 52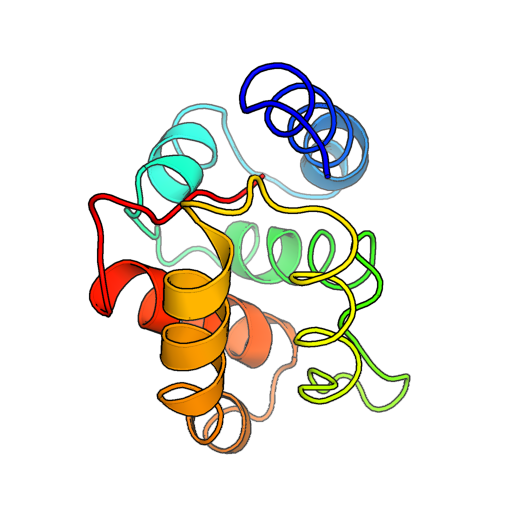4 C C B MET A 1 57 ? -3.670 -0.632 10.609 0.500 21.892 57 MET AAA C 1
ATOM 525 O O A MET A 1 57 ? -3.934 0.320 9.740 0.500 21.868 57 MET AAA O 1
ATOM 526 O O B MET A 1 57 ? -4.197 0.501 10.497 0.500 22.411 57 MET AAA O 1
ATOM 535 N N . ASN A 1 58 ? -4.319 -1.782 10.615 1.000 20.949 58 ASN AAA N 1
ATOM 536 C CA . ASN A 1 58 ? -5.776 -1.853 10.355 1.000 20.816 58 ASN AAA CA 1
ATOM 537 C C . ASN A 1 58 ? -6.514 -2.014 11.687 1.000 21.596 58 ASN AAA C 1
ATOM 538 O O . ASN A 1 58 ? -5.952 -2.183 12.777 1.000 24.422 58 ASN AAA O 1
ATOM 543 N N . LYS A 1 59 ? -7.846 -1.943 11.639 1.000 23.027 59 LYS AAA N 1
ATOM 544 C CA . LYS A 1 59 ? -8.670 -1.893 12.862 1.000 24.702 59 LYS AAA CA 1
ATOM 545 C C . LYS A 1 59 ? -8.813 -3.296 13.445 1.000 24.112 59 LYS AAA C 1
ATOM 546 O O . LYS A 1 59 ? -9.180 -3.401 14.632 1.000 29.751 59 LYS AAA O 1
ATOM 552 N N . LYS A 1 60 ? -8.423 -4.341 12.725 1.000 23.766 60 LYS AAA N 1
ATOM 553 C CA . LYS A 1 60 ? -8.391 -5.710 13.290 1.000 26.304 60 LYS AAA CA 1
ATOM 554 C C . LYS A 1 60 ? -7.143 -5.876 14.174 1.000 26.500 60 LYS AAA C 1
ATOM 555 O O . LYS A 1 60 ? -7.063 -6.923 14.841 1.000 29.849 60 LYS AAA O 1
ATOM 561 N N . GLY A 1 61 ? -6.215 -4.912 14.189 1.000 25.169 61 GLY AAA N 1
ATOM 562 C CA . GLY A 1 61 ? -4.962 -5.019 14.973 1.000 23.208 61 GLY AAA CA 1
ATOM 563 C C . GLY A 1 61 ? -3.858 -5.757 14.215 1.000 22.008 61 GLY AAA C 1
ATOM 564 O O . GLY A 1 61 ? -2.896 -6.224 14.863 1.000 22.690 61 GLY AAA O 1
ATOM 565 N N . GLU A 1 62 ? -3.939 -5.795 12.890 1.000 21.213 62 GLU AAA N 1
ATOM 566 C CA . GLU A 1 62 ? -2.881 -6.337 12.013 1.000 22.306 62 GLU AAA CA 1
ATOM 567 C C . GLU A 1 62 ? -2.139 -5.181 11.364 1.000 20.004 62 GLU AAA C 1
ATOM 568 O O . GLU A 1 62 ? -2.636 -4.045 11.219 1.000 19.929 62 GLU AAA O 1
ATOM 574 N N . ILE A 1 63 ? -0.956 -5.474 10.874 1.000 20.679 63 ILE AAA N 1
ATOM 575 C CA . ILE A 1 63 ? -0.244 -4.551 9.997 1.000 18.229 63 ILE AAA CA 1
ATOM 576 C C . ILE A 1 63 ? -0.838 -4.632 8.592 1.000 18.325 63 ILE AAA C 1
ATOM 577 O O . ILE A 1 63 ? -0.940 -5.721 8.059 1.000 19.192 63 ILE AAA O 1
ATOM 582 N N . ASN A 1 64 ? -1.145 -3.496 8.044 1.000 18.704 64 ASN AAA N 1
ATOM 583 C CA . ASN A 1 64 ? -1.558 -3.349 6.643 1.000 19.404 64 ASN AAA CA 1
ATOM 584 C C . ASN A 1 64 ? -0.284 -3.189 5.803 1.000 17.981 64 ASN AAA C 1
ATOM 585 O O . ASN A 1 64 ? 0.252 -2.072 5.749 1.000 19.678 64 ASN AAA O 1
ATOM 590 N N . VAL A 1 65 ? 0.150 -4.246 5.160 1.000 19.656 65 VAL AAA N 1
ATOM 591 C CA . VAL A 1 65 ? 1.417 -4.250 4.393 1.000 22.506 65 VAL AAA CA 1
ATOM 592 C C . VAL A 1 65 ? 1.284 -3.289 3.200 1.000 23.659 65 VAL AAA C 1
ATOM 593 O O . VAL A 1 65 ? 2.184 -2.523 2.963 1.000 22.970 65 VAL AAA O 1
ATOM 597 N N A GLN A 1 66 ? 0.157 -3.333 2.480 0.500 25.605 66 GLN AAA N 1
ATOM 598 N N B GLN A 1 66 ? 0.168 -3.299 2.477 0.500 25.297 66 GLN AAA N 1
ATOM 599 C CA A GLN A 1 66 ? -0.116 -2.419 1.334 0.500 27.774 66 GLN AAA CA 1
ATOM 600 C CA B GLN A 1 66 ? 0.017 -2.397 1.303 0.500 27.122 66 GLN AAA CA 1
ATOM 601 C C A GLN A 1 66 ? 0.081 -0.965 1.773 0.500 27.066 66 GLN AAA C 1
ATOM 602 C C B GLN A 1 66 ? 0.082 -0.931 1.761 0.500 26.767 66 GLN AAA C 1
ATOM 603 O O A GLN A 1 66 ? 0.821 -0.236 1.097 0.500 27.177 66 GLN AAA O 1
ATOM 604 O O B GLN A 1 66 ? 0.772 -0.143 1.105 0.500 25.543 66 GLN AAA O 1
ATOM 615 N N . LYS A 1 67 ? -0.544 -0.545 2.877 1.000 25.623 67 LYS AAA N 1
ATOM 616 C CA . LYS A 1 67 ? -0.448 0.854 3.357 1.000 24.575 67 LYS AAA CA 1
ATOM 617 C C . LYS A 1 67 ? 0.994 1.174 3.748 1.000 23.554 67 LYS AAA C 1
ATOM 618 O O . LYS A 1 67 ? 1.457 2.307 3.523 1.000 25.693 67 LYS AAA O 1
ATOM 624 N N . THR A 1 68 ? 1.684 0.234 4.401 1.000 21.375 68 THR AAA N 1
ATOM 625 C CA . THR A 1 68 ? 3.071 0.461 4.834 1.000 21.032 68 THR AAA CA 1
ATOM 626 C C . THR A 1 68 ? 3.932 0.732 3.593 1.000 21.321 68 THR AAA C 1
ATOM 627 O O . THR A 1 68 ? 4.739 1.674 3.661 1.000 22.108 68 THR AAA O 1
ATOM 631 N N . LEU A 1 69 ? 3.831 -0.119 2.567 1.000 20.455 69 LEU AAA N 1
ATOM 632 C CA . LEU A 1 69 ? 4.608 0.074 1.310 1.000 22.395 69 LEU AAA CA 1
ATOM 633 C C . LEU A 1 69 ? 4.345 1.485 0.751 1.000 24.811 69 LEU AAA C 1
ATOM 634 O O . LEU A 1 69 ? 5.298 2.175 0.334 1.000 24.517 69 LEU AAA O 1
ATOM 639 N N . ALA A 1 70 ? 3.111 1.985 0.827 1.000 24.536 70 ALA AAA N 1
ATOM 640 C CA . ALA A 1 70 ? 2.778 3.300 0.231 1.000 25.347 70 ALA AAA CA 1
ATOM 641 C C . ALA A 1 70 ? 3.415 4.433 1.032 1.000 27.439 70 ALA AAA C 1
ATOM 642 O O . ALA A 1 70 ? 3.883 5.437 0.425 1.000 30.579 70 ALA AAA O 1
ATOM 644 N N A GLN A 1 71 ? 3.492 4.272 2.349 0.500 26.078 71 GLN AAA N 1
ATOM 645 N N B GLN A 1 71 ? 3.430 4.345 2.358 0.500 29.590 71 GLN AAA N 1
ATOM 646 C CA A GLN A 1 71 ? 4.152 5.251 3.248 0.500 24.577 71 GLN AAA CA 1
ATOM 647 C CA B GLN A 1 71 ? 3.995 5.416 3.220 0.500 30.945 71 GLN AAA CA 1
ATOM 648 C C A GLN A 1 71 ? 5.657 5.315 2.928 0.500 26.341 71 GLN AAA C 1
ATOM 649 C C B GLN A 1 71 ? 5.496 5.565 2.946 0.500 31.549 71 GLN AAA C 1
ATOM 650 O O A GLN A 1 71 ? 6.202 6.426 2.905 0.500 26.517 71 GLN AAA O 1
ATOM 651 O O B GLN A 1 71 ? 5.987 6.698 2.917 0.500 36.624 71 GLN AAA O 1
ATOM 662 N N A MET A 1 72 ? 6.314 4.184 2.651 0.600 26.443 72 MET AAA N 1
ATOM 663 N N B MET A 1 72 ? 6.188 4.438 2.732 0.400 27.443 72 MET AAA N 1
ATOM 664 C CA A MET A 1 72 ? 7.766 4.160 2.334 0.600 28.180 72 MET AAA CA 1
ATOM 665 C CA B MET A 1 72 ? 7.653 4.367 2.471 0.400 26.329 72 MET AAA CA 1
ATOM 666 C C A MET A 1 72 ? 8.004 5.035 1.108 0.600 28.563 72 MET AAA C 1
ATOM 667 C C B MET A 1 72 ? 7.967 5.079 1.144 0.400 27.869 72 MET AAA C 1
ATOM 668 O O A MET A 1 72 ? 8.907 5.887 1.141 0.600 30.076 72 MET AAA O 1
ATOM 669 O O B MET A 1 72 ? 8.939 5.853 1.113 0.400 28.707 72 MET AAA O 1
ATOM 678 N N . ASP A 1 73 ? 7.159 4.882 0.094 1.000 31.181 73 ASP AAA N 1
ATOM 679 C CA . ASP A 1 73 ? 7.236 5.710 -1.140 1.000 32.680 73 ASP AAA CA 1
ATOM 680 C C . ASP A 1 73 ? 7.118 7.194 -0.790 1.000 38.810 73 ASP AAA C 1
ATOM 681 O O . ASP A 1 73 ? 7.976 7.992 -1.225 1.000 39.664 73 ASP AAA O 1
ATOM 686 N N . ALA A 1 74 ? 6.108 7.549 -0.002 1.000 37.137 74 ALA AAA N 1
ATOM 687 C CA . ALA A 1 74 ? 5.770 8.960 0.308 1.000 39.269 74 ALA AAA CA 1
ATOM 688 C C . ALA A 1 74 ? 6.913 9.619 1.080 1.000 41.588 74 ALA AAA C 1
ATOM 689 O O . ALA A 1 74 ? 7.212 10.801 0.797 1.000 42.861 74 ALA AAA O 1
ATOM 691 N N . MET A 1 75 ? 7.510 8.895 2.034 1.000 42.296 75 MET AAA N 1
ATOM 692 C CA . MET A 1 75 ? 8.179 9.495 3.219 1.000 41.846 75 MET AAA CA 1
ATOM 693 C C . MET A 1 75 ? 9.695 9.308 3.144 1.000 40.315 75 MET AAA C 1
ATOM 694 O O . MET A 1 75 ? 10.426 10.275 3.394 1.000 40.325 75 MET AAA O 1
ATOM 699 N N . LEU A 1 76 ? 10.155 8.095 2.870 1.000 33.354 76 LEU AAA N 1
ATOM 700 C CA . LEU A 1 76 ? 11.562 7.709 3.100 1.000 30.526 76 LEU AAA CA 1
ATOM 701 C C . LEU A 1 76 ? 12.460 8.316 2.038 1.000 30.271 76 LEU AAA C 1
ATOM 702 O O . LEU A 1 76 ? 12.170 8.254 0.841 1.000 32.232 76 LEU AAA O 1
ATOM 707 N N . PRO A 1 77 ? 13.648 8.800 2.445 1.000 28.553 77 PRO AAA N 1
ATOM 708 C CA . PRO A 1 77 ? 14.638 9.229 1.459 1.000 30.221 77 PRO AAA CA 1
ATOM 709 C C . PRO A 1 77 ? 14.786 8.101 0.446 1.000 32.442 77 PRO AAA C 1
ATOM 710 O O . PRO A 1 77 ? 14.856 6.922 0.838 1.000 29.473 77 PRO AAA O 1
ATOM 714 N N . PRO A 1 78 ? 14.805 8.398 -0.876 1.000 35.796 78 PRO AAA N 1
ATOM 715 C CA . PRO A 1 78 ? 14.848 7.360 -1.913 1.000 38.462 78 PRO AAA CA 1
ATOM 716 C C . PRO A 1 78 ? 15.795 6.191 -1.599 1.000 43.571 78 PRO AAA C 1
ATOM 717 O O . PRO A 1 78 ? 15.416 5.040 -1.751 1.000 48.559 78 PRO AAA O 1
ATOM 721 N N A ASP A 1 79 ? 17.005 6.519 -1.135 0.500 47.592 79 ASP AAA N 1
ATOM 722 N N B ASP A 1 79 ? 17.017 6.532 -1.170 0.500 47.150 79 ASP AAA N 1
ATOM 723 C CA A ASP A 1 79 ? 18.111 5.566 -0.855 0.500 47.207 79 ASP AAA CA 1
ATOM 724 C CA B ASP A 1 79 ? 18.115 5.594 -0.813 0.500 46.207 79 ASP AAA CA 1
ATOM 725 C C A ASP A 1 79 ? 17.659 4.518 0.178 0.500 46.344 79 ASP AAA C 1
ATOM 726 C C B ASP A 1 79 ? 17.583 4.502 0.123 0.500 46.046 79 ASP AAA C 1
ATOM 727 O O A ASP A 1 79 ? 18.146 3.372 0.101 0.500 52.356 79 ASP AAA O 1
ATOM 728 O O B ASP A 1 79 ? 17.919 3.322 -0.087 0.500 53.137 79 ASP AAA O 1
ATOM 737 N N . MET A 1 80 ? 16.765 4.887 1.105 1.000 39.000 80 MET AAA N 1
ATOM 738 C CA . MET A 1 80 ? 16.180 3.959 2.100 1.000 37.923 80 MET AAA CA 1
ATOM 739 C C . MET A 1 80 ? 14.989 3.166 1.511 1.000 41.127 80 MET AAA C 1
ATOM 740 O O . MET A 1 80 ? 14.633 2.178 2.147 1.000 31.817 80 MET AAA O 1
ATOM 745 N N . ARG A 1 81 ? 14.446 3.504 0.327 1.000 36.542 81 ARG AAA N 1
ATOM 746 C CA . ARG A 1 81 ? 13.040 3.177 -0.080 1.000 34.391 81 ARG AAA CA 1
ATOM 747 C C . ARG A 1 81 ? 12.905 1.762 -0.671 1.000 31.999 81 ARG AAA C 1
ATOM 748 O O . ARG A 1 81 ? 12.040 1.037 -0.158 1.000 27.049 81 ARG AAA O 1
ATOM 756 N N . ASP A 1 82 ? 13.633 1.399 -1.745 1.000 26.755 82 ASP AAA N 1
ATOM 757 C CA . ASP A 1 82 ? 13.652 0.017 -2.281 1.000 26.777 82 ASP AAA CA 1
ATOM 758 C C . ASP A 1 82 ? 14.080 -0.922 -1.142 1.000 20.412 82 ASP AAA C 1
ATOM 759 O O . ASP A 1 82 ? 13.454 -1.980 -1.009 1.000 23.734 82 ASP AAA O 1
ATOM 764 N N . LYS A 1 83 ? 15.044 -0.560 -0.325 1.000 23.501 83 LYS AAA N 1
ATOM 765 C CA . LYS A 1 83 ? 15.519 -1.488 0.737 1.000 21.455 83 LYS AAA CA 1
ATOM 766 C C . LYS A 1 83 ? 14.422 -1.695 1.779 1.000 22.072 83 LYS AAA C 1
ATOM 767 O O . LYS A 1 83 ? 14.176 -2.841 2.181 1.000 20.810 83 LYS AAA O 1
ATOM 773 N N . ALA A 1 84 ? 13.764 -0.631 2.213 1.000 21.165 84 ALA AAA N 1
ATOM 774 C CA . ALA A 1 84 ? 12.641 -0.740 3.155 1.000 20.022 84 ALA AAA CA 1
ATOM 775 C C . ALA A 1 84 ? 11.527 -1.566 2.537 1.000 20.899 84 ALA AAA C 1
ATOM 776 O O . ALA A 1 84 ? 10.984 -2.437 3.225 1.000 20.170 84 ALA AAA O 1
ATOM 778 N N . LYS A 1 85 ? 11.139 -1.355 1.311 1.000 19.457 85 LYS AAA N 1
ATOM 779 C CA . LYS A 1 85 ? 10.053 -2.127 0.696 1.000 22.514 85 LYS AAA CA 1
ATOM 780 C C . LYS A 1 85 ? 10.429 -3.599 0.552 1.000 20.468 85 LYS AAA C 1
ATOM 781 O O . LYS A 1 85 ? 9.576 -4.432 0.721 1.000 20.814 85 LYS AAA O 1
ATOM 787 N N . GLU A 1 86 ? 11.685 -3.881 0.198 1.000 20.965 86 GLU AAA N 1
ATOM 788 C CA . GLU A 1 86 ? 12.120 -5.275 0.058 1.000 21.018 86 GLU AAA CA 1
ATOM 789 C C . GLU A 1 86 ? 12.098 -5.922 1.435 1.000 17.715 86 GLU AAA C 1
ATOM 790 O O . GLU A 1 86 ? 11.695 -7.079 1.564 1.000 19.232 86 GLU AAA O 1
ATOM 796 N N . ALA A 1 87 ? 12.467 -5.211 2.482 1.000 17.351 87 ALA AAA N 1
ATOM 797 C CA . ALA A 1 87 ? 12.465 -5.733 3.859 1.000 17.876 87 ALA AAA CA 1
ATOM 798 C C . ALA A 1 87 ? 11.016 -6.003 4.249 1.000 17.192 87 ALA AAA C 1
ATOM 799 O O . ALA A 1 87 ? 10.719 -7.064 4.811 1.000 18.285 87 ALA AAA O 1
ATOM 801 N N . ILE A 1 88 ? 10.115 -5.091 3.980 1.000 17.412 88 ILE AAA N 1
ATOM 802 C CA . ILE A 1 88 ? 8.688 -5.278 4.356 1.000 18.357 88 ILE AAA CA 1
ATOM 803 C C . ILE A 1 88 ? 8.142 -6.535 3.683 1.000 18.827 88 ILE AAA C 1
ATOM 804 O O . ILE A 1 88 ? 7.462 -7.361 4.331 1.000 19.261 88 ILE AAA O 1
ATOM 809 N N . HIS A 1 89 ? 8.378 -6.694 2.393 1.000 20.724 89 HIS AAA N 1
ATOM 810 C CA . HIS A 1 89 ? 7.910 -7.887 1.668 1.000 20.277 89 HIS AAA CA 1
ATOM 811 C C . HIS A 1 89 ? 8.519 -9.125 2.317 1.000 20.879 89 HIS AAA C 1
ATOM 812 O O . HIS A 1 89 ? 7.794 -10.134 2.488 1.000 23.615 89 HIS AAA O 1
ATOM 819 N N . SER A 1 90 ? 9.806 -9.122 2.652 1.000 19.034 90 SER AAA N 1
ATOM 820 C CA . SER A 1 90 ? 10.466 -10.315 3.205 1.000 20.182 90 SER AAA CA 1
ATOM 821 C C . SER A 1 90 ? 9.829 -10.690 4.532 1.000 20.372 90 SER AAA C 1
ATOM 822 O O . SER A 1 90 ? 9.890 -11.888 4.927 1.000 23.111 90 SER AAA O 1
ATOM 825 N N . CYS A 1 91 ? 9.323 -9.719 5.271 1.000 18.607 91 CYS AAA N 1
ATOM 826 C CA . CYS A 1 91 ? 8.880 -9.887 6.662 1.000 18.995 91 CYS AAA CA 1
ATOM 827 C C . CYS A 1 91 ? 7.358 -9.986 6.796 1.000 18.200 91 CYS AAA C 1
ATOM 828 O O . CYS A 1 91 ? 6.826 -9.993 7.919 1.000 19.460 91 CYS AAA O 1
ATOM 831 N N A ARG A 1 92 ? 6.640 -10.062 5.688 0.500 19.551 92 ARG AAA N 1
ATOM 832 N N B ARG A 1 92 ? 6.671 -10.080 5.654 0.500 21.350 92 ARG AAA N 1
ATOM 833 C CA A ARG A 1 92 ? 5.158 -9.993 5.715 0.500 22.329 92 ARG AAA CA 1
ATOM 834 C CA B AR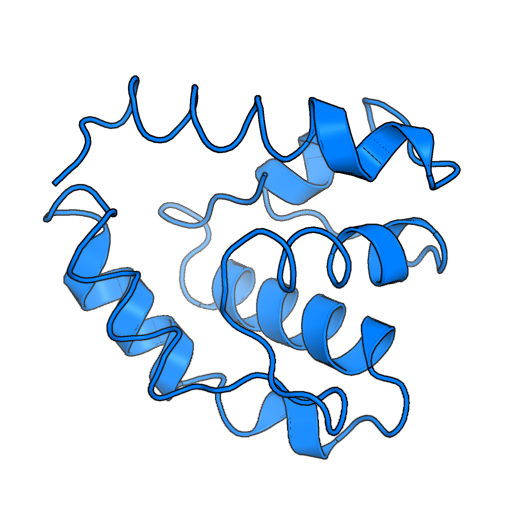G A 1 92 ? 5.189 -10.168 5.527 0.500 25.775 92 ARG AAA CA 1
ATOM 835 C C A ARG A 1 92 ? 4.558 -11.286 6.337 0.500 21.514 92 ARG AAA C 1
ATOM 836 C C B ARG A 1 92 ? 4.594 -11.279 6.387 0.500 23.565 92 ARG AAA C 1
ATOM 837 O O A ARG A 1 92 ? 3.408 -11.202 6.758 0.500 27.705 92 ARG AAA O 1
ATOM 838 O O B ARG A 1 92 ? 3.492 -11.080 6.914 0.500 30.255 92 ARG AAA O 1
ATOM 853 N N . ASP A 1 93 ? 5.276 -12.411 6.456 1.000 24.882 93 ASP AAA N 1
ATOM 854 C CA . ASP A 1 93 ? 4.730 -13.645 7.109 1.000 28.819 93 ASP AAA CA 1
ATOM 855 C C . ASP A 1 93 ? 4.849 -13.542 8.649 1.000 29.100 93 ASP AAA C 1
ATOM 856 O O . ASP A 1 93 ? 4.185 -14.306 9.382 1.000 26.979 93 ASP AAA O 1
ATOM 861 N N . VAL A 1 94 ? 5.600 -12.595 9.221 1.000 20.810 94 VAL AAA N 1
ATOM 862 C CA . VAL A 1 94 ? 5.928 -12.662 10.665 1.000 18.037 94 VAL AAA CA 1
ATOM 863 C C . VAL A 1 94 ? 4.678 -12.450 11.506 1.000 18.048 94 VAL AAA C 1
ATOM 864 O O . VAL A 1 94 ? 4.475 -13.181 12.488 1.000 19.290 94 VAL AAA O 1
ATOM 868 N N . GLN A 1 95 ? 3.839 -11.491 11.161 1.000 16.693 95 GLN AAA N 1
ATOM 869 C CA . GLN A 1 95 ? 2.732 -11.096 12.056 1.000 18.224 95 GLN AAA CA 1
ATOM 870 C C . GLN A 1 95 ? 1.737 -12.245 12.243 1.000 18.291 95 GLN AAA C 1
ATOM 871 O O . GLN A 1 95 ? 1.104 -12.286 13.289 1.000 18.859 95 GLN AAA O 1
ATOM 877 N N . GLY A 1 96 ? 1.599 -13.082 11.226 1.000 18.510 96 GLY AAA N 1
ATOM 878 C CA . GLY A 1 96 ? 0.640 -14.208 11.264 1.000 19.780 96 GLY AAA CA 1
ATOM 879 C C . GLY A 1 96 ? 1.003 -15.176 12.349 1.000 23.026 96 GLY AAA C 1
ATOM 880 O O . GLY A 1 96 ? 0.119 -15.999 12.721 1.000 26.445 96 GLY AAA O 1
ATOM 881 N N . ARG A 1 97 ? 2.213 -15.150 12.885 1.000 20.934 97 ARG AAA N 1
ATOM 882 C CA . ARG A 1 97 ? 2.672 -16.120 13.903 1.000 22.414 97 ARG AAA CA 1
ATOM 883 C C . ARG A 1 97 ? 2.265 -15.654 15.283 1.000 22.090 97 ARG AAA C 1
ATOM 884 O O . ARG A 1 97 ? 2.520 -16.442 16.229 1.000 27.108 97 ARG AAA O 1
ATOM 892 N N . TYR A 1 98 ? 1.685 -14.467 15.485 1.000 21.113 98 TYR AAA N 1
ATOM 893 C CA . TYR A 1 98 ? 1.426 -13.906 16.809 1.000 21.411 98 TYR AAA CA 1
ATOM 894 C C . TYR A 1 98 ? -0.029 -13.481 16.949 1.000 22.313 98 TYR AAA C 1
ATOM 895 O O . TYR A 1 98 ? -0.518 -12.713 16.117 1.000 23.297 98 TYR AAA O 1
ATOM 904 N N . LYS A 1 99 ? -0.708 -13.899 18.017 1.000 22.945 99 LYS AAA N 1
ATOM 905 C CA . LYS A 1 99 ? -2.106 -13.473 18.253 1.000 23.067 99 LYS AAA CA 1
ATOM 906 C C . LYS A 1 99 ? -2.177 -12.031 18.737 1.000 22.898 99 LYS AAA C 1
ATOM 907 O O . LYS A 1 99 ? -3.130 -11.335 18.398 1.000 24.950 99 LYS AAA O 1
ATOM 913 N N . ASP A 1 100 ? -1.183 -11.617 19.549 1.000 22.340 100 ASP AAA N 1
ATOM 914 C CA . ASP A 1 100 ? -1.240 -10.309 20.217 1.000 21.993 100 ASP AAA CA 1
ATOM 915 C C . ASP A 1 100 ? -0.680 -9.250 19.268 1.000 18.050 100 ASP AAA C 1
ATOM 916 O O . ASP A 1 100 ? 0.433 -9.468 18.708 1.000 19.489 100 ASP AAA O 1
ATOM 921 N N . SER A 1 101 ? -1.342 -8.155 19.138 1.000 19.136 101 SER AAA N 1
ATOM 922 C CA . SER A 1 101 ? -0.959 -7.089 18.169 1.000 18.621 101 SER AAA CA 1
ATOM 923 C C . SER A 1 101 ? 0.391 -6.470 18.549 1.000 19.718 101 SER AAA C 1
ATOM 924 O O . SER A 1 101 ? 1.128 -6.031 17.624 1.000 18.214 101 SER AAA O 1
ATOM 927 N N . CYS A 1 102 ? 0.741 -6.321 19.815 1.000 18.184 102 CYS AAA N 1
ATOM 928 C CA . CYS A 1 102 ? 2.055 -5.746 20.194 1.000 18.357 102 CYS AAA CA 1
ATOM 929 C C . CYS A 1 102 ? 3.151 -6.723 19.829 1.000 17.575 102 CYS AAA C 1
ATOM 930 O O . CYS A 1 102 ? 4.232 -6.281 19.377 1.000 17.489 102 CYS AAA O 1
ATOM 933 N N . ASP A 1 103 ? 2.993 -8.032 19.927 1.000 17.643 103 ASP AAA N 1
ATOM 934 C CA . ASP A 1 103 ? 3.928 -9.027 19.419 1.000 17.285 103 ASP AAA CA 1
ATOM 935 C C . ASP A 1 103 ? 4.009 -8.854 17.909 1.000 16.450 103 ASP AAA C 1
ATOM 936 O O . ASP A 1 103 ? 5.111 -8.937 17.331 1.000 16.876 103 ASP AAA O 1
ATOM 941 N N . LYS A 1 104 ? 2.874 -8.711 17.212 1.000 16.691 104 LYS AAA N 1
ATOM 942 C CA . LYS A 1 104 ? 2.919 -8.618 15.739 1.000 16.774 104 LYS AAA CA 1
ATOM 943 C C . LYS A 1 104 ? 3.822 -7.463 15.342 1.000 15.198 104 LYS AAA C 1
ATOM 944 O O . LYS A 1 104 ? 4.659 -7.651 14.438 1.000 15.367 104 LYS AAA O 1
ATOM 950 N N . THR A 1 105 ? 3.627 -6.296 15.935 1.000 14.616 105 THR AAA N 1
ATOM 951 C CA . THR A 1 105 ? 4.433 -5.119 15.505 1.000 15.146 105 THR AAA CA 1
ATOM 952 C C . THR A 1 105 ? 5.866 -5.253 15.985 1.000 14.818 105 THR AAA C 1
ATOM 953 O O . THR A 1 105 ? 6.792 -4.943 15.195 1.000 15.199 105 THR AAA O 1
ATOM 957 N N . PHE A 1 106 ? 6.110 -5.740 17.179 1.000 14.953 106 PHE AAA N 1
ATOM 958 C CA . PHE A 1 106 ? 7.488 -5.831 17.702 1.000 14.416 106 PHE AAA CA 1
ATOM 959 C C . PHE A 1 106 ? 8.275 -6.788 16.840 1.000 14.195 106 PHE AAA C 1
ATOM 960 O O . PHE A 1 106 ? 9.424 -6.489 16.419 1.000 14.543 106 PHE AAA O 1
ATOM 968 N N . TYR A 1 107 ? 7.770 -8.013 16.621 1.000 15.585 107 TYR AAA N 1
ATOM 969 C CA . TYR A 1 107 ? 8.544 -9.037 15.902 1.000 15.995 107 TYR AAA CA 1
ATOM 970 C C . TYR A 1 107 ? 8.643 -8.706 14.419 1.000 15.641 107 TYR AAA C 1
ATOM 971 O O . TYR A 1 107 ? 9.638 -9.019 13.771 1.000 16.023 107 TYR AAA O 1
ATOM 980 N N . SER A 1 108 ? 7.624 -8.054 13.866 1.000 14.790 108 SER AAA N 1
ATOM 981 C CA . SER A 1 108 ? 7.719 -7.582 12.459 1.000 15.397 108 SER AAA CA 1
ATOM 982 C C . SER A 1 108 ? 8.831 -6.537 12.337 1.000 14.665 108 SER 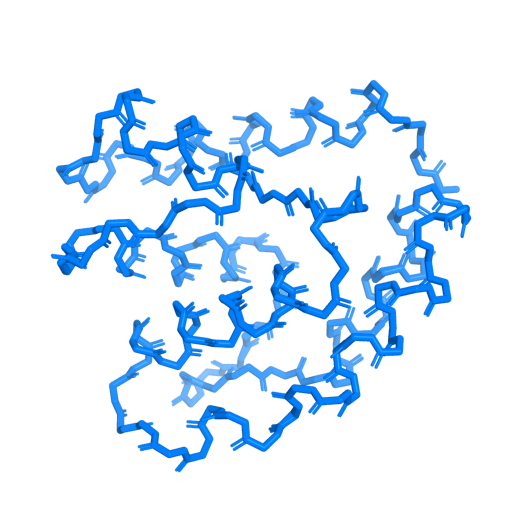AAA C 1
ATOM 983 O O . SER A 1 108 ? 9.594 -6.562 11.355 1.000 15.378 108 SER AAA O 1
ATOM 986 N N . THR A 1 109 ? 8.904 -5.627 13.294 1.000 14.265 109 THR AAA N 1
ATOM 987 C CA . THR A 1 109 ? 9.958 -4.575 13.296 1.000 14.499 109 THR AAA CA 1
ATOM 988 C C . THR A 1 109 ? 11.336 -5.238 13.455 1.000 14.572 109 THR AAA C 1
ATOM 989 O O . THR A 1 109 ? 12.281 -4.811 12.770 1.000 15.644 109 THR AAA O 1
ATOM 993 N N . LYS A 1 110 ? 11.439 -6.209 14.332 1.000 14.580 110 LYS AAA N 1
ATOM 994 C CA . LYS A 1 110 ? 12.720 -6.889 14.534 1.000 16.080 110 LYS AAA CA 1
ATOM 995 C C . LYS A 1 110 ? 13.150 -7.570 13.244 1.000 16.051 110 LYS AAA C 1
ATOM 996 O O . LYS A 1 110 ? 14.347 -7.564 12.882 1.000 17.094 110 LYS AAA O 1
ATOM 1002 N N . CYS A 1 111 ? 12.227 -8.131 12.492 1.000 15.956 111 CYS AAA N 1
ATOM 1003 C CA . CYS A 1 111 ? 12.546 -8.737 11.199 1.000 15.875 111 CYS AAA CA 1
ATOM 1004 C C . CYS A 1 111 ? 13.065 -7.710 10.236 1.000 16.434 111 CYS AAA C 1
ATOM 1005 O O . CYS A 1 111 ? 14.049 -7.952 9.510 1.000 16.559 111 CYS AAA O 1
ATOM 1008 N N . LEU A 1 112 ? 12.510 -6.510 10.231 1.000 16.022 112 LEU AAA N 1
ATOM 1009 C CA . LEU A 1 112 ? 13.014 -5.433 9.346 1.000 16.067 112 LEU AAA CA 1
ATOM 1010 C C . LEU A 1 112 ? 14.441 -5.112 9.743 1.000 15.723 112 LEU AAA C 1
ATOM 1011 O O . LEU A 1 112 ? 15.278 -4.909 8.853 1.000 17.263 112 LEU AAA O 1
ATOM 1016 N N . ALA A 1 113 ? 14.726 -4.986 11.008 1.000 15.805 113 ALA AAA N 1
ATOM 1017 C CA . ALA A 1 113 ? 16.080 -4.642 11.487 1.000 16.408 113 ALA AAA CA 1
ATOM 1018 C C . ALA A 1 113 ? 17.041 -5.721 11.044 1.000 18.136 113 ALA AAA C 1
ATOM 1019 O O . ALA A 1 113 ? 18.166 -5.391 10.576 1.000 18.851 113 ALA AAA O 1
ATOM 1021 N N . GLU A 1 114 ? 16.703 -6.965 11.221 1.000 18.607 114 GLU AAA N 1
ATOM 1022 C CA . GLU A 1 114 ? 17.618 -8.078 10.880 1.000 19.541 114 GLU AAA CA 1
ATOM 1023 C C . GLU A 1 114 ? 17.813 -8.119 9.381 1.000 19.855 114 GLU AAA C 1
ATOM 1024 O O . GLU A 1 114 ? 18.904 -8.571 8.943 1.000 22.552 114 GLU AAA O 1
ATOM 1030 N N . TYR A 1 115 ? 16.873 -7.682 8.583 1.000 18.977 115 TYR AAA N 1
ATOM 1031 C CA . TYR A 1 115 ? 17.037 -7.705 7.118 1.000 19.624 115 TYR AAA CA 1
ATOM 1032 C C . TYR A 1 115 ? 18.227 -6.861 6.727 1.000 21.349 115 TYR AAA C 1
ATOM 1033 O O . TYR A 1 115 ? 18.991 -7.268 5.807 1.000 22.147 115 TYR AAA O 1
ATOM 1042 N N . ASP A 1 116 ? 18.369 -5.659 7.259 1.000 18.555 116 ASP AAA N 1
ATOM 1043 C CA . ASP A 1 116 ? 19.536 -4.811 6.951 1.000 20.013 116 ASP AAA CA 1
ATOM 1044 C C . ASP A 1 116 ? 19.653 -3.849 8.122 1.000 18.093 116 ASP AAA C 1
ATOM 1045 O O . ASP A 1 116 ? 19.005 -2.829 8.153 1.000 18.394 116 ASP AAA O 1
ATOM 1050 N N . ARG A 1 117 ? 20.597 -4.126 8.994 1.000 17.247 117 ARG AAA N 1
ATOM 1051 C CA . ARG A 1 117 ? 20.775 -3.305 10.200 1.000 17.172 117 ARG AAA CA 1
ATOM 1052 C C . ARG A 1 117 ? 21.311 -1.956 9.817 1.000 18.115 117 ARG AAA C 1
ATOM 1053 O O . ARG A 1 117 ? 21.095 -1.003 10.574 1.000 19.171 117 ARG AAA O 1
ATOM 1061 N N . ASP A 1 118 ? 22.032 -1.802 8.717 1.000 18.456 118 ASP AAA N 1
ATOM 1062 C CA . ASP A 1 118 ? 22.670 -0.514 8.412 1.000 20.463 118 ASP AAA CA 1
ATOM 1063 C C . ASP A 1 118 ? 21.620 0.519 8.022 1.000 20.423 118 ASP AAA C 1
ATOM 1064 O O . ASP A 1 118 ? 21.843 1.720 8.283 1.000 22.935 118 ASP AAA O 1
ATOM 1069 N N . VAL A 1 119 ? 20.529 0.085 7.429 1.000 19.473 119 VAL AAA N 1
ATOM 1070 C CA . VAL A 1 119 ? 19.513 1.068 6.938 1.000 19.887 119 VAL AAA CA 1
ATOM 1071 C C . VAL A 1 119 ? 18.372 1.173 7.938 1.000 18.377 119 VAL AAA C 1
ATOM 1072 O O . VAL A 1 119 ? 17.664 2.169 7.896 1.000 19.298 119 VAL AAA O 1
ATOM 1076 N N . PHE A 1 120 ? 18.173 0.181 8.786 1.000 17.075 120 PHE AAA N 1
ATOM 1077 C CA . PHE A 1 120 ? 17.049 0.186 9.759 1.000 15.838 120 PHE AAA CA 1
ATOM 1078 C C . PHE A 1 120 ? 17.102 1.439 10.640 1.000 16.054 120 PHE AAA C 1
ATOM 1079 O O . PHE A 1 120 ? 18.164 1.815 11.141 1.000 16.576 120 PHE AAA O 1
ATOM 1087 N N . LEU A 1 121 ? 15.936 2.007 10.868 1.000 15.774 121 LEU AAA N 1
ATOM 1088 C CA . LEU A 1 121 ? 15.692 3.016 11.904 1.000 16.887 121 LEU AAA CA 1
ATOM 1089 C C . LEU A 1 121 ? 14.290 2.754 12.432 1.000 17.214 121 LEU AAA C 1
ATOM 1090 O O . LEU A 1 121 ? 13.429 2.271 11.702 1.000 19.216 121 LEU AAA O 1
ATOM 1095 N N . PHE A 1 122 ? 14.000 3.211 13.631 1.000 17.152 122 PHE AAA N 1
ATOM 1096 C CA . PHE A 1 122 ? 12.650 3.157 14.230 1.000 15.472 122 PHE AAA CA 1
ATOM 1097 C C . PHE A 1 122 ? 12.493 4.367 15.116 1.000 15.901 122 PHE AAA C 1
ATOM 1098 O O . PHE A 1 122 ? 13.440 4.763 15.775 1.000 16.283 122 PHE AAA O 1
ATOM 1106 N N . PRO A 1 123 ? 11.285 4.940 15.206 1.000 15.918 123 PRO AAA N 1
ATOM 1107 C CA . PRO A 1 123 ? 11.074 6.049 16.117 1.000 16.016 123 PRO AAA CA 1
ATOM 1108 C C . PRO A 1 123 ? 11.433 5.805 17.570 1.000 18.032 123 PRO AAA C 1
ATOM 1109 O O . PRO A 1 123 ? 12.073 6.653 18.182 1.000 18.062 123 PRO AAA O 1
#

Sequence (123 aa):
AMTRRKQLIINNSMDMMMRSACAPKFKKVSTEMMLDNLRGGIIFAEDRRELKCYTMMCIAQMMAGTMMNKKGEINVQQKTLAQQMMDAMLPPDDMRDKAKEAIHSCRRDVQGRYKDSCDKTFYSTKCLAEYDRDVFLFP

Secondary structure (P-SEA, 3-state):
cccaaaaaaaaaaaaaaccccccccaaaaaaaaaccccccaaaaaaaaaaaaaacccccccccaaaaaaaaaaacccccaaaaaaaaaaaacccccccccaaaaaaaaaaaaaaacccccccc

Nearest PDB structures (foldseek):
  8bxw-assembly1_AAA  TM=1.000E+00  e=6.946E-18  Anopheles gambiae
  3q8i-assembly1_A  TM=9.718E-01  e=1.704E-11  Anopheles gambiae
  2qdi-assembly2_B  TM=9.425E-01  e=1.494E-09  unclassified
  3b7a-assembly2_B  TM=9.390E-01  e=3.010E-09  Drosophila melanogaster
  3b88-assembly2_B  TM=9.363E-01  e=4.390E-09  Drosophila melanogaster

Radius of gyration: 13.19 Å; Cα contacts (8 Å, |Δi|>4): 161; chains: 1; bounding box: 31×32×33 Å